Protein AF-A0A426ZHE9-F1 (afdb_monomer)

Sequence (146 aa):
AYFGHGFSRRVDVLRSSPSDVNGRGWFRCHYSETLRSSVCEGGRIRMDPTRILMSDGGEGLEAVIGRGEEEELPRYQLGAFQIDSEGGDGGGDGQKAMDEGFLEKYVPHGAVQYHTMRALMESMRVVGHEQLDCTQVRYLAFMYLF

Radius of gyration: 17.09 Å; Cα contacts (8 Å, |Δi|>4): 270; chains: 1; bounding box: 49×38×43 Å

InterPro domains:
  IPR007657 Glycosyltransferase 61 [PTHR48437] (1-136)

Secondary structure (DSSP, 8-state):
--SS-S--EEEEEEPPPTT-TT---EEEEEEETTTTEEEEEEEEEEE-GGGEE---SS--HHHHTT--HHHHS-EEPTTSEEEEE-S-TTS-TT-BSS-HHHHHHHS---SSS--HHHHHHHHEEEEEGGG--S--EEEEEEEE--

Nearest PDB structures (foldseek):
  2eae-assembly1_A  TM=3.953E-01  e=3.377E+00  Bifidobacterium bifidum
  5boi-assembly1_A  TM=3.519E-01  e=6.715E+00  Priestia megaterium QM B1551
  3zkx-assembly1_A  TM=3.295E-01  e=5.230E+00  Homo sapiens

Mean predicted aligned error: 9.21 Å

pLDDT: mean 76.97, std 14.25, range [42.22, 93.38]

Foldseek 3Di:
DPDDPQQPDKDWLADWDPPPPPTFKTKIWGAGPVQRWIKIKIFQKDADVVQKDADPPPDDPVVCPPDDPVRRAIQGAAPSMETEDPDDPPFPASHQSDDPVCCCRHVNDDPDPDDSVSSVSRSYGYHYNVVQDDPDPGMDIDTTGD

Organism: Ensete ventricosum (NCBI:txid4639)

Structure (mmCIF, N/CA/C/O backbone):
data_AF-A0A426ZHE9-F1
#
_entry.id   AF-A0A426ZHE9-F1
#
loop_
_atom_site.group_PDB
_atom_site.id
_atom_site.type_symbol
_atom_site.label_atom_id
_atom_site.label_alt_id
_atom_site.label_comp_id
_atom_site.label_asym_id
_atom_site.label_entity_id
_atom_site.label_seq_id
_atom_site.pdbx_PDB_ins_code
_atom_site.Cartn_x
_atom_site.Cartn_y
_atom_site.Cartn_z
_atom_site.occupancy
_atom_site.B_iso_or_equiv
_atom_site.auth_seq_id
_atom_site.auth_comp_id
_atom_site.auth_asym_id
_atom_site.auth_atom_id
_atom_site.pdbx_PDB_model_num
ATOM 1 N N . ALA A 1 1 ? 12.018 -18.364 23.540 1.00 42.22 1 ALA A N 1
ATOM 2 C CA . ALA A 1 1 ? 12.486 -17.182 24.293 1.00 42.22 1 ALA A CA 1
ATOM 3 C C . ALA A 1 1 ? 11.345 -16.171 24.336 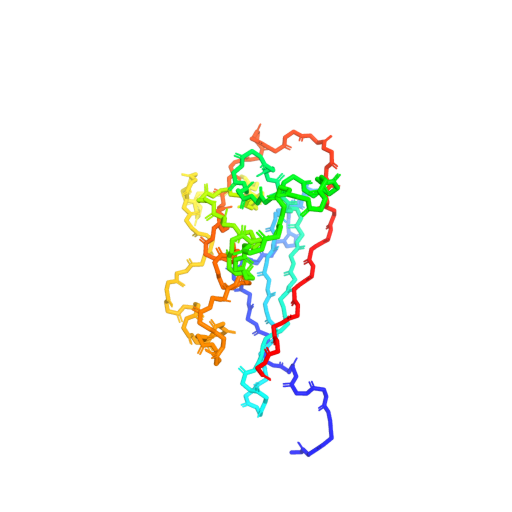1.00 42.22 1 ALA A C 1
ATOM 5 O O . ALA A 1 1 ? 10.768 -15.921 23.288 1.00 42.22 1 ALA A O 1
ATOM 6 N N . TYR A 1 2 ? 10.974 -15.678 25.522 1.00 45.44 2 TYR A N 1
ATOM 7 C CA . TYR A 1 2 ? 9.777 -14.842 25.749 1.00 45.44 2 TYR A CA 1
ATOM 8 C C . TYR A 1 2 ? 10.061 -13.327 25.791 1.00 45.44 2 TYR A C 1
ATOM 10 O O . TYR A 1 2 ? 9.141 -12.542 25.986 1.00 45.44 2 TYR A O 1
ATOM 18 N N . PHE A 1 3 ? 11.313 -12.909 25.575 1.00 45.72 3 PHE A N 1
ATOM 19 C CA . PHE A 1 3 ? 11.691 -11.502 25.441 1.00 45.72 3 PHE A CA 1
ATOM 20 C C . PHE A 1 3 ? 12.549 -11.310 24.189 1.00 45.72 3 PHE A C 1
ATOM 22 O O . PHE A 1 3 ? 13.587 -11.946 24.020 1.00 45.72 3 PHE A O 1
ATOM 29 N N . GLY A 1 4 ? 12.047 -10.462 23.297 1.00 55.84 4 GLY A N 1
ATOM 30 C CA . GLY A 1 4 ? 12.540 -10.180 21.953 1.00 55.84 4 GLY A CA 1
ATOM 31 C C . GLY A 1 4 ? 11.362 -9.656 21.131 1.00 55.84 4 GLY A C 1
ATOM 32 O O . GLY A 1 4 ? 10.235 -10.088 21.346 1.00 55.84 4 GLY A O 1
ATOM 33 N N . HIS A 1 5 ? 11.591 -8.722 20.211 1.00 61.62 5 HIS A N 1
ATOM 34 C CA . HIS A 1 5 ? 10.552 -7.985 19.468 1.00 61.62 5 HIS A CA 1
ATOM 35 C C . HIS A 1 5 ? 9.654 -8.853 18.555 1.00 61.62 5 HIS A C 1
ATOM 37 O O . HIS A 1 5 ? 8.855 -8.308 17.811 1.00 61.62 5 HIS A O 1
ATOM 43 N N . GLY A 1 6 ? 9.749 -10.189 18.590 1.00 69.25 6 GLY A N 1
ATOM 44 C CA . GLY A 1 6 ? 8.873 -11.133 17.876 1.00 69.25 6 GLY A CA 1
ATOM 45 C C . GLY A 1 6 ? 9.052 -11.174 16.352 1.00 69.25 6 GLY A C 1
ATOM 46 O O . GLY A 1 6 ? 8.884 -12.223 15.746 1.00 69.25 6 GLY A O 1
ATOM 47 N N . PHE A 1 7 ? 9.470 -10.070 15.739 1.00 78.00 7 PHE A N 1
ATOM 48 C CA . PHE A 1 7 ? 9.629 -9.866 14.298 1.00 78.00 7 PHE A CA 1
ATOM 49 C C . PHE A 1 7 ? 10.982 -10.368 13.757 1.00 78.00 7 PHE A C 1
ATOM 51 O O . PHE A 1 7 ? 11.721 -9.644 13.089 1.00 78.00 7 PHE A O 1
ATOM 58 N N . SER A 1 8 ? 11.348 -11.612 14.068 1.00 77.81 8 SER A N 1
ATOM 59 C CA . SER A 1 8 ? 12.634 -12.199 13.655 1.00 77.81 8 SER A CA 1
ATOM 60 C C . SER A 1 8 ? 12.594 -12.857 12.273 1.00 77.81 8 SER A C 1
ATOM 62 O O . SER A 1 8 ? 13.635 -12.997 11.627 1.00 77.81 8 SER A O 1
ATOM 64 N N . ARG A 1 9 ? 11.410 -13.252 11.786 1.00 86.25 9 ARG A N 1
ATOM 65 C CA . ARG A 1 9 ? 11.262 -13.931 10.495 1.00 86.25 9 ARG A CA 1
ATOM 66 C C . ARG A 1 9 ? 11.163 -12.918 9.358 1.00 86.25 9 ARG A C 1
ATOM 68 O O . ARG A 1 9 ? 10.084 -12.408 9.072 1.00 86.25 9 ARG A O 1
ATOM 75 N N . ARG A 1 10 ? 12.286 -12.666 8.684 1.00 88.81 10 ARG A N 1
ATOM 76 C CA . ARG A 1 10 ? 12.349 -11.835 7.473 1.00 88.81 10 ARG A CA 1
ATOM 77 C C . ARG A 1 10 ? 11.837 -12.592 6.244 1.00 88.81 10 ARG A C 1
ATOM 79 O O . ARG A 1 10 ? 12.229 -13.734 6.007 1.00 88.81 10 ARG A O 1
ATOM 86 N N . VAL A 1 11 ? 11.017 -11.924 5.442 1.00 87.94 11 VAL A N 1
ATOM 87 C CA . VAL A 1 11 ? 10.487 -12.403 4.163 1.00 87.94 11 VAL A CA 1
ATOM 88 C C . VAL A 1 11 ? 10.649 -11.292 3.131 1.00 87.94 11 VAL A C 1
ATOM 90 O O . VAL A 1 11 ? 10.011 -10.249 3.237 1.00 87.94 11 VAL A O 1
ATOM 93 N N . ASP A 1 12 ? 11.525 -11.492 2.148 1.00 87.38 12 ASP A N 1
ATOM 94 C CA . ASP A 1 12 ? 11.688 -10.543 1.045 1.00 87.38 12 ASP A CA 1
ATOM 95 C C . ASP A 1 12 ? 10.666 -10.860 -0.054 1.00 87.38 12 ASP A C 1
ATOM 97 O O . ASP A 1 12 ? 10.739 -11.928 -0.664 1.00 87.38 12 ASP A O 1
ATOM 101 N N . VAL A 1 13 ? 9.733 -9.936 -0.292 1.00 84.06 13 VAL A N 1
ATOM 102 C CA . VAL A 1 13 ? 8.733 -10.012 -1.373 1.00 84.06 13 VAL A CA 1
ATOM 103 C C . VAL A 1 13 ? 9.384 -9.612 -2.689 1.00 84.06 13 VAL A C 1
ATOM 105 O O . VAL A 1 13 ? 9.339 -10.340 -3.673 1.00 84.06 13 VAL A O 1
ATOM 108 N N . LEU A 1 14 ? 10.072 -8.472 -2.663 1.00 84.25 14 LEU A N 1
ATOM 109 C CA . LEU A 1 14 ? 10.914 -7.979 -3.738 1.00 84.25 14 LEU A CA 1
ATOM 110 C C . LEU A 1 14 ? 12.280 -7.702 -3.129 1.00 84.25 14 LEU A C 1
ATOM 112 O O . LEU A 1 14 ? 12.446 -6.813 -2.292 1.00 84.25 14 LEU A O 1
ATOM 116 N N . ARG A 1 15 ? 13.270 -8.511 -3.499 1.00 78.44 15 ARG A N 1
ATOM 117 C CA . ARG A 1 15 ? 14.649 -8.325 -3.027 1.00 78.44 15 ARG A CA 1
ATOM 118 C C . ARG A 1 15 ? 15.213 -7.050 -3.648 1.00 78.44 15 ARG A C 1
ATOM 120 O O . ARG A 1 15 ? 14.796 -6.702 -4.736 1.00 78.44 15 ARG A O 1
ATOM 127 N N . SER A 1 16 ? 16.222 -6.423 -3.050 1.00 70.44 16 SER A N 1
ATOM 128 C CA . SER A 1 16 ? 17.149 -5.497 -3.734 1.00 70.44 16 SER A CA 1
ATOM 129 C C . SER A 1 16 ? 18.362 -6.281 -4.263 1.00 70.44 16 SER A C 1
ATOM 131 O O . SER A 1 16 ? 18.670 -7.335 -3.698 1.00 70.44 16 SER A O 1
ATOM 133 N N . SER A 1 17 ? 18.991 -5.882 -5.378 1.00 63.47 17 SER A N 1
ATOM 134 C CA . SER A 1 17 ? 20.256 -6.491 -5.814 1.00 63.47 17 SER A CA 1
ATOM 135 C C . SER A 1 17 ? 21.403 -5.581 -5.387 1.00 63.47 17 SER A C 1
ATOM 137 O O . SER A 1 17 ? 21.336 -4.377 -5.631 1.00 63.47 17 SER A O 1
ATOM 139 N N . PRO A 1 18 ? 22.479 -6.115 -4.785 1.00 57.44 18 PRO A N 1
ATOM 140 C CA . PRO A 1 18 ? 23.669 -5.325 -4.463 1.00 57.44 18 PRO A CA 1
ATOM 141 C C . PRO A 1 18 ? 24.380 -4.753 -5.700 1.00 57.44 18 PRO A C 1
ATOM 143 O O . PRO A 1 18 ? 25.197 -3.850 -5.568 1.00 57.44 18 PRO A O 1
ATOM 146 N N . SER A 1 19 ? 24.105 -5.310 -6.884 1.00 56.94 19 SER A N 1
ATOM 147 C CA . SER A 1 19 ? 24.706 -4.933 -8.166 1.00 56.94 19 SER A CA 1
ATOM 148 C C . SER A 1 19 ? 23.983 -3.795 -8.895 1.00 56.94 19 SER A C 1
ATOM 150 O O . SER A 1 19 ? 24.468 -3.357 -9.935 1.00 56.94 19 SER A O 1
ATOM 152 N N . ASP A 1 20 ? 22.835 -3.331 -8.393 1.00 57.97 20 ASP A N 1
ATOM 153 C CA . ASP A 1 20 ? 22.028 -2.320 -9.079 1.00 57.97 20 ASP A CA 1
ATOM 154 C C . ASP A 1 20 ? 22.591 -0.929 -8.776 1.00 57.97 20 ASP A C 1
ATOM 156 O O . ASP A 1 20 ? 22.310 -0.330 -7.737 1.00 57.97 20 ASP A O 1
ATOM 160 N N . VAL A 1 21 ? 23.416 -0.425 -9.695 1.00 53.78 21 VAL A N 1
ATOM 161 C CA . VAL A 1 21 ? 24.125 0.867 -9.607 1.00 53.78 21 VAL A CA 1
ATOM 162 C C . VAL A 1 21 ? 23.161 2.049 -9.414 1.00 53.78 21 VAL A C 1
ATOM 164 O O . VAL A 1 21 ? 23.519 3.050 -8.796 1.00 53.78 21 VAL A O 1
ATOM 167 N N . ASN A 1 22 ? 21.918 1.898 -9.868 1.00 59.00 22 ASN A N 1
ATOM 168 C CA . ASN A 1 22 ? 20.844 2.880 -9.761 1.00 59.00 22 ASN A CA 1
ATOM 169 C C . ASN A 1 22 ? 19.747 2.470 -8.768 1.00 59.00 22 ASN A C 1
ATOM 171 O O . ASN A 1 22 ? 18.821 3.253 -8.582 1.00 59.00 22 ASN A O 1
ATOM 175 N N . GLY A 1 23 ? 19.886 1.323 -8.088 1.00 67.38 23 GLY A N 1
ATOM 176 C CA . GLY A 1 23 ? 19.013 0.783 -7.042 1.00 67.38 23 GLY A CA 1
ATOM 177 C C . GLY A 1 23 ? 17.602 0.392 -7.499 1.00 67.38 23 GLY A C 1
ATOM 178 O O . GLY A 1 23 ? 16.767 1.259 -7.714 1.00 67.38 23 GLY A O 1
ATOM 179 N N . ARG A 1 24 ? 17.265 -0.903 -7.507 1.00 77.62 24 ARG A N 1
ATOM 180 C CA . ARG A 1 24 ? 15.877 -1.354 -7.721 1.00 77.62 24 ARG A CA 1
ATOM 181 C C . ARG A 1 24 ? 14.972 -1.127 -6.507 1.00 77.62 24 ARG A C 1
ATOM 183 O O . ARG A 1 24 ? 15.439 -1.089 -5.360 1.00 77.62 24 ARG A O 1
ATOM 190 N N . GLY A 1 25 ? 13.667 -1.023 -6.749 1.00 82.69 25 GLY A N 1
ATOM 191 C CA . GLY A 1 25 ? 12.661 -1.063 -5.697 1.00 82.69 25 GLY A CA 1
ATOM 192 C C . GLY A 1 25 ? 12.686 -2.390 -4.947 1.00 82.69 25 GLY A C 1
ATOM 193 O O . GLY A 1 25 ? 13.033 -3.443 -5.484 1.00 82.69 25 GLY A O 1
ATOM 194 N N . TRP A 1 26 ? 12.373 -2.329 -3.660 1.00 85.94 26 TRP A N 1
ATOM 195 C CA . TRP A 1 26 ? 12.405 -3.493 -2.783 1.00 85.94 26 TRP A CA 1
ATOM 196 C C . TRP A 1 26 ? 11.265 -3.429 -1.783 1.00 85.94 26 TRP A C 1
ATOM 198 O O . TRP A 1 26 ? 10.799 -2.351 -1.414 1.00 85.94 26 TRP A O 1
ATOM 208 N N . PHE A 1 27 ? 10.838 -4.600 -1.328 1.00 87.88 27 PHE A N 1
ATOM 209 C CA . PHE A 1 27 ? 9.789 -4.746 -0.334 1.00 87.88 27 PHE A CA 1
ATOM 210 C C . PHE A 1 27 ? 10.034 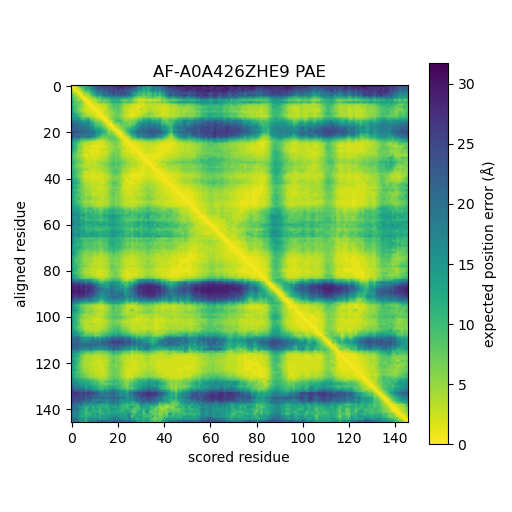-6.003 0.494 1.00 87.88 27 PHE A C 1
ATOM 212 O O . PHE A 1 27 ? 10.255 -7.089 -0.052 1.00 87.88 27 PHE A O 1
ATOM 219 N N . ARG A 1 28 ? 9.983 -5.878 1.818 1.00 89.31 28 ARG A N 1
ATOM 220 C CA . ARG A 1 28 ? 10.126 -7.005 2.744 1.00 89.31 28 ARG A CA 1
ATOM 221 C C . ARG A 1 28 ? 9.220 -6.849 3.948 1.00 89.31 28 ARG A C 1
ATOM 223 O O . ARG A 1 28 ? 8.870 -5.743 4.340 1.00 89.31 28 ARG A O 1
ATOM 230 N N . CYS A 1 29 ? 8.909 -7.975 4.566 1.00 88.81 29 CYS A N 1
ATOM 231 C CA . CYS A 1 29 ? 8.167 -8.043 5.810 1.00 88.81 29 CYS A CA 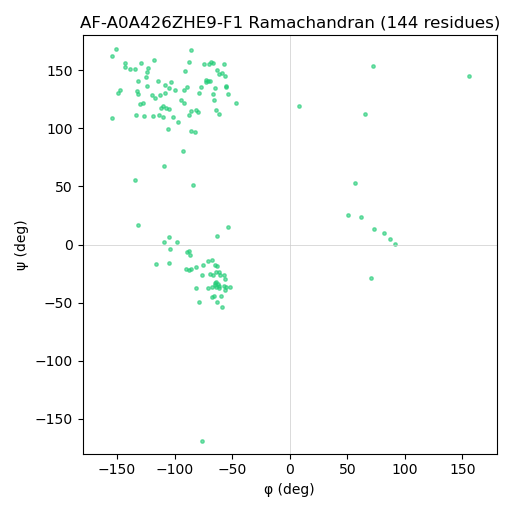1
ATOM 232 C C . CYS A 1 29 ? 8.957 -8.807 6.866 1.00 88.81 29 CYS A C 1
ATOM 234 O O . CYS A 1 29 ? 9.693 -9.750 6.569 1.00 88.81 29 CYS A O 1
ATOM 236 N N . HIS A 1 30 ? 8.761 -8.419 8.114 1.00 88.31 30 HIS A N 1
ATOM 237 C CA . HIS A 1 30 ? 9.165 -9.160 9.288 1.00 88.31 30 HIS A CA 1
ATOM 238 C C . HIS A 1 30 ? 7.902 -9.683 9.958 1.00 88.31 30 HIS A C 1
ATOM 24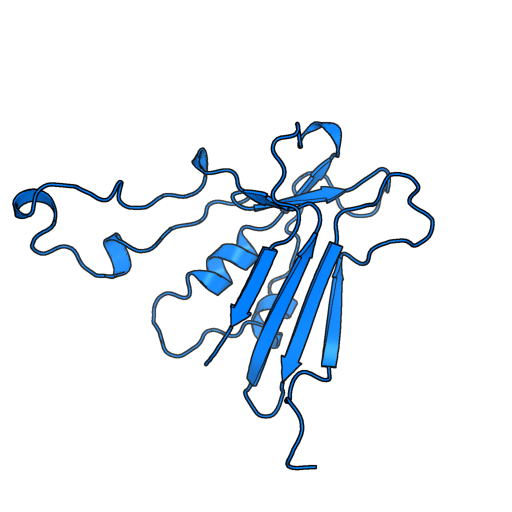0 O O . HIS A 1 30 ? 7.055 -8.890 10.356 1.00 88.31 30 HIS A O 1
ATOM 246 N N . TYR A 1 31 ? 7.772 -11.002 10.070 1.00 85.50 31 TYR A N 1
ATOM 247 C CA . TYR A 1 31 ? 6.607 -11.653 10.662 1.00 85.50 31 TYR A CA 1
ATOM 248 C C . TYR A 1 31 ? 6.911 -12.144 12.076 1.00 85.50 31 TYR A C 1
ATOM 250 O O . TYR A 1 31 ? 7.987 -12.690 12.340 1.00 85.50 31 TYR A O 1
ATOM 258 N N . SER A 1 32 ? 5.944 -11.970 12.971 1.00 84.00 32 SER A N 1
ATOM 259 C CA . SER A 1 32 ? 5.945 -12.504 14.327 1.00 84.00 32 SER A CA 1
ATOM 260 C C . SER A 1 32 ? 4.891 -13.594 14.436 1.00 84.00 32 SER A C 1
ATOM 262 O O . SER A 1 32 ? 3.699 -13.304 14.448 1.00 84.00 32 SER A O 1
ATOM 264 N N . GLU A 1 33 ? 5.320 -14.852 14.561 1.00 82.06 33 GLU A N 1
ATOM 265 C CA . GLU A 1 33 ? 4.404 -15.985 14.763 1.00 82.06 33 GLU A CA 1
ATOM 266 C C . GLU A 1 33 ? 3.612 -15.848 16.070 1.00 82.06 33 GLU A C 1
ATOM 268 O O . GLU A 1 33 ? 2.427 -16.166 16.109 1.00 82.06 33 GLU A O 1
ATOM 273 N N . THR A 1 34 ? 4.237 -15.300 17.117 1.00 81.00 34 THR A N 1
ATOM 274 C CA . THR A 1 34 ? 3.605 -15.088 18.426 1.00 81.00 34 THR A CA 1
ATOM 275 C C . THR A 1 34 ? 2.475 -14.063 18.364 1.00 81.00 34 THR A C 1
ATOM 277 O O . THR A 1 34 ? 1.417 -14.283 18.944 1.00 81.00 34 THR A O 1
ATOM 280 N N . LEU A 1 35 ? 2.694 -12.941 17.670 1.00 78.25 35 LEU A N 1
ATOM 281 C CA . LEU A 1 35 ? 1.694 -11.872 17.530 1.00 78.25 35 LEU A CA 1
ATOM 282 C C . LEU A 1 35 ? 0.782 -12.083 16.316 1.00 78.25 35 LEU A C 1
ATOM 284 O O . LEU A 1 35 ? -0.158 -11.321 16.114 1.00 78.25 35 LEU A O 1
ATOM 288 N N . ARG A 1 36 ? 1.089 -13.091 15.490 1.00 79.81 36 ARG A N 1
ATOM 289 C CA . ARG A 1 36 ? 0.515 -13.324 14.161 1.00 79.81 36 ARG A CA 1
ATOM 290 C C . ARG A 1 36 ? 0.547 -12.092 13.258 1.00 79.81 36 ARG A C 1
ATOM 292 O O . ARG A 1 36 ? -0.244 -12.003 12.342 1.00 79.81 36 ARG A O 1
ATOM 299 N N . SER A 1 37 ? 1.468 -11.164 13.486 1.00 78.62 37 SER A N 1
ATOM 300 C CA . SER A 1 37 ? 1.488 -9.823 12.892 1.00 78.62 37 SER A CA 1
ATOM 301 C C . SER A 1 37 ? 2.746 -9.617 12.042 1.00 78.62 37 SER A C 1
ATOM 303 O O . SER A 1 37 ? 3.751 -10.311 12.236 1.00 78.62 37 SER A O 1
ATOM 305 N N . SER A 1 38 ? 2.699 -8.655 11.114 1.00 83.50 38 SER A N 1
ATOM 306 C CA . SER A 1 38 ? 3.825 -8.290 10.247 1.00 83.50 38 SER A CA 1
ATOM 307 C C . SER A 1 38 ? 4.173 -6.806 10.324 1.00 83.50 38 SER A C 1
ATOM 309 O O . SER A 1 38 ? 3.299 -5.945 10.374 1.00 83.50 38 SER A O 1
ATOM 311 N N . VAL A 1 39 ? 5.464 -6.501 10.237 1.00 85.31 39 VAL A N 1
ATOM 312 C CA . VAL A 1 39 ? 5.974 -5.157 9.936 1.00 85.31 39 VAL A CA 1
ATOM 313 C C . VAL A 1 39 ? 6.608 -5.205 8.558 1.00 85.31 39 VAL A C 1
ATOM 315 O O . VAL A 1 39 ? 7.564 -5.949 8.351 1.00 85.31 39 VAL A O 1
ATOM 318 N N . CYS A 1 40 ? 6.073 -4.440 7.616 1.00 86.81 40 CYS A N 1
ATOM 319 C CA . CYS A 1 40 ? 6.539 -4.422 6.239 1.00 86.81 40 CYS A CA 1
ATOM 320 C C . CYS A 1 40 ? 7.141 -3.069 5.888 1.00 86.81 40 CYS A C 1
ATOM 322 O O . CYS A 1 40 ? 6.635 -2.023 6.281 1.00 86.81 40 CYS A O 1
ATOM 324 N N . GLU A 1 41 ? 8.219 -3.089 5.124 1.00 87.56 41 GLU A N 1
ATOM 325 C CA . GLU A 1 41 ? 8.886 -1.894 4.638 1.00 87.56 41 GLU A CA 1
ATOM 326 C C . GLU A 1 41 ? 9.318 -2.080 3.192 1.00 87.56 41 GLU A C 1
ATOM 328 O O . GLU A 1 41 ? 9.620 -3.189 2.737 1.00 87.56 41 GLU A O 1
ATOM 333 N N . GLY A 1 42 ? 9.374 -0.971 2.472 1.00 86.69 42 GLY A N 1
ATOM 334 C CA . GLY A 1 42 ? 9.918 -0.964 1.132 1.00 86.69 42 GLY A CA 1
ATOM 335 C C . GLY A 1 42 ? 10.456 0.391 0.716 1.00 86.69 42 GLY A C 1
ATOM 336 O O . GLY A 1 42 ? 10.166 1.430 1.318 1.00 86.69 42 GLY A O 1
ATOM 337 N N . GLY A 1 43 ? 11.282 0.348 -0.321 1.00 85.00 43 GLY A N 1
ATOM 338 C CA . GLY A 1 43 ? 11.943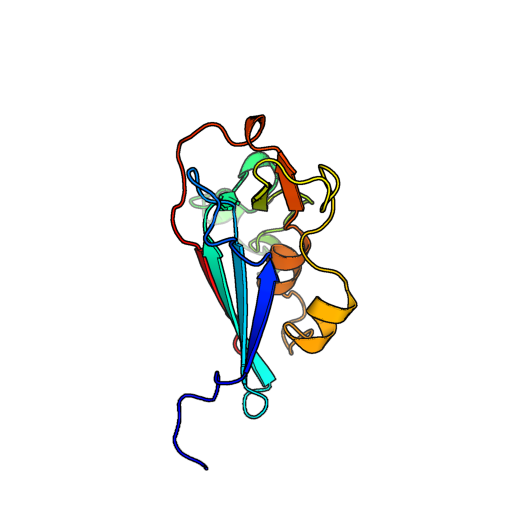 1.504 -0.907 1.00 85.00 43 GLY A CA 1
ATOM 339 C C . GLY A 1 43 ? 11.622 1.624 -2.389 1.00 85.00 43 GLY A C 1
ATOM 340 O O . GLY A 1 43 ? 11.380 0.621 -3.061 1.00 85.00 43 GLY A O 1
ATOM 341 N N . ARG A 1 44 ? 11.649 2.869 -2.884 1.00 83.25 44 ARG A N 1
ATOM 342 C CA . ARG A 1 44 ? 11.247 3.244 -4.256 1.00 83.25 44 ARG A CA 1
ATOM 343 C C . ARG A 1 44 ? 9.820 2.823 -4.573 1.00 83.25 44 ARG A C 1
ATOM 345 O O . ARG A 1 44 ? 9.541 2.140 -5.556 1.00 83.25 44 ARG A O 1
ATOM 352 N N . ILE A 1 45 ? 8.933 3.247 -3.681 1.00 85.06 45 ILE A N 1
ATOM 353 C CA . ILE A 1 45 ? 7.499 3.060 -3.816 1.00 85.06 45 ILE A CA 1
ATOM 354 C C . ILE A 1 45 ? 6.876 4.414 -4.119 1.00 85.06 45 ILE A C 1
ATOM 356 O O . ILE A 1 45 ? 7.129 5.397 -3.422 1.00 85.06 45 ILE A O 1
ATOM 360 N N . ARG A 1 46 ? 6.041 4.460 -5.150 1.00 86.88 46 ARG A N 1
ATOM 361 C CA . ARG A 1 46 ? 5.210 5.611 -5.484 1.00 86.88 46 ARG A CA 1
ATOM 362 C C . ARG A 1 46 ? 3.773 5.328 -5.086 1.00 86.88 46 ARG A C 1
ATOM 364 O O . ARG A 1 46 ? 3.242 4.265 -5.391 1.00 86.88 46 ARG A O 1
ATOM 371 N N . MET A 1 47 ? 3.149 6.314 -4.456 1.00 88.44 47 MET A N 1
ATOM 372 C CA . MET A 1 47 ? 1.703 6.371 -4.284 1.00 88.44 47 MET A CA 1
ATOM 373 C C . MET A 1 47 ? 1.094 7.154 -5.456 1.00 88.44 47 MET A C 1
ATOM 375 O O . MET A 1 47 ? 1.590 8.228 -5.802 1.00 88.44 47 MET A O 1
ATOM 379 N N . ASP A 1 48 ? 0.033 6.628 -6.060 1.00 88.75 48 ASP A N 1
ATOM 380 C CA . ASP A 1 48 ? -0.796 7.331 -7.039 1.00 88.75 48 ASP A CA 1
ATOM 381 C C . ASP A 1 48 ? -2.127 7.725 -6.373 1.00 88.75 48 ASP A C 1
ATOM 383 O O . ASP A 1 48 ? -3.017 6.878 -6.245 1.00 88.75 48 ASP A O 1
ATOM 387 N N . PRO A 1 49 ? -2.285 8.985 -5.924 1.00 87.62 49 PRO A N 1
ATOM 388 C CA . PRO A 1 49 ? -3.483 9.415 -5.205 1.00 87.62 49 PRO A CA 1
ATOM 389 C C . PRO A 1 49 ? -4.742 9.344 -6.074 1.00 87.62 49 PRO A C 1
ATOM 391 O O . PRO A 1 49 ? -5.829 9.159 -5.543 1.00 87.62 49 PRO A O 1
ATOM 394 N N . THR A 1 50 ? -4.618 9.398 -7.406 1.00 91.19 50 THR A N 1
ATOM 395 C CA . THR A 1 50 ? -5.775 9.300 -8.317 1.00 91.19 50 THR A CA 1
ATOM 396 C C . THR A 1 50 ? -6.426 7.913 -8.306 1.00 91.19 50 THR A C 1
ATOM 398 O O . THR A 1 50 ? -7.543 7.736 -8.789 1.00 91.19 50 THR A O 1
ATOM 401 N N . ARG A 1 51 ? -5.736 6.921 -7.730 1.00 92.62 51 ARG A N 1
ATOM 402 C CA . ARG A 1 51 ? -6.179 5.529 -7.577 1.00 92.62 51 ARG A CA 1
ATOM 403 C C . ARG A 1 51 ? -6.597 5.190 -6.148 1.00 92.62 51 ARG A C 1
ATOM 405 O O . ARG A 1 51 ? -6.854 4.022 -5.851 1.00 92.62 51 ARG A O 1
ATOM 412 N N . ILE A 1 52 ? -6.646 6.185 -5.266 1.00 91.31 52 ILE A N 1
ATOM 413 C CA . ILE A 1 52 ? -7.081 6.037 -3.881 1.00 91.31 52 ILE A CA 1
ATOM 414 C C . ILE A 1 52 ? -8.373 6.829 -3.731 1.00 91.31 52 ILE A C 1
ATOM 416 O O . ILE A 1 52 ? -8.373 8.052 -3.808 1.00 91.31 52 ILE A O 1
ATOM 420 N N . LEU A 1 53 ? -9.479 6.119 -3.537 1.00 90.69 53 LEU A N 1
ATOM 421 C CA . LEU A 1 53 ? -10.777 6.737 -3.296 1.00 90.69 53 LEU A CA 1
ATOM 422 C C . LEU A 1 53 ? -10.968 6.874 -1.789 1.00 90.69 53 LEU A C 1
ATOM 424 O O . LEU A 1 53 ? -10.914 5.877 -1.075 1.00 90.69 53 LEU A O 1
ATOM 428 N N . MET A 1 54 ? -11.177 8.091 -1.313 1.00 86.62 54 MET A N 1
ATOM 429 C CA . MET A 1 54 ? -11.473 8.411 0.083 1.00 86.62 54 MET A CA 1
ATOM 430 C C . MET A 1 54 ? -12.316 9.684 0.121 1.00 86.62 54 MET A C 1
ATOM 432 O O . MET A 1 54 ? -12.446 10.367 -0.895 1.00 86.62 54 MET A O 1
ATOM 436 N N . SER A 1 55 ? -12.873 9.996 1.285 1.00 85.31 55 SER A N 1
ATOM 437 C CA . SER A 1 55 ? -13.443 11.312 1.565 1.00 85.31 55 SER A CA 1
ATOM 438 C C . SER A 1 55 ? -12.415 12.420 1.339 1.00 85.31 55 SER A C 1
ATOM 440 O O . SER A 1 55 ? -11.247 12.241 1.695 1.00 85.31 55 SER A O 1
ATOM 442 N N . ASP A 1 56 ? -12.847 13.585 0.860 1.00 84.69 56 ASP A N 1
ATOM 443 C CA . ASP A 1 56 ? -11.954 14.741 0.714 1.00 84.69 56 ASP A CA 1
ATOM 444 C C . ASP A 1 56 ? -11.439 15.236 2.078 1.00 84.69 56 ASP A C 1
ATOM 446 O O . ASP A 1 56 ? -10.298 15.690 2.200 1.00 84.69 56 ASP A O 1
ATOM 450 N N . GLY A 1 57 ? -12.261 15.093 3.125 1.00 85.06 57 GLY A N 1
ATOM 451 C CA . GLY A 1 57 ? -11.960 15.595 4.460 1.00 85.06 57 GLY A CA 1
ATOM 452 C C . GLY A 1 57 ? -12.060 17.123 4.546 1.00 85.06 57 GLY A C 1
ATOM 453 O O . GLY A 1 57 ? -11.925 17.853 3.567 1.00 85.06 57 GLY A O 1
ATOM 454 N N . GLY A 1 58 ? -12.339 17.640 5.745 1.00 87.06 58 GLY A N 1
ATOM 455 C CA . GLY A 1 58 ? -12.583 19.080 5.935 1.00 87.06 58 GLY A CA 1
ATOM 456 C C . GLY A 1 58 ? -13.935 19.567 5.396 1.00 87.06 58 GLY A C 1
ATOM 457 O O . GLY A 1 58 ? -14.161 20.771 5.286 1.00 87.06 58 GLY A O 1
ATOM 458 N N . GLU A 1 59 ?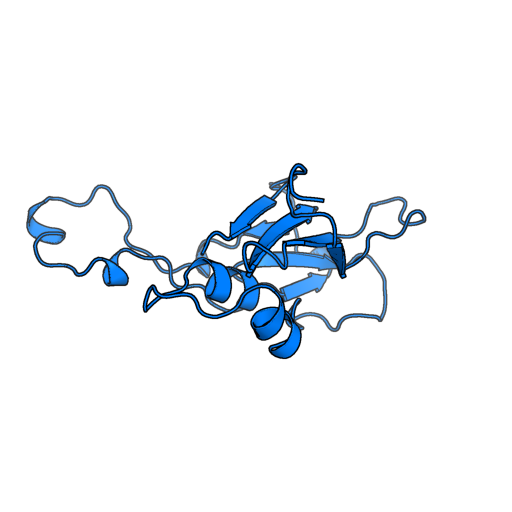 -14.830 18.636 5.076 1.00 90.81 59 GLU A N 1
ATOM 459 C CA . GLU A 1 59 ? -16.216 18.890 4.695 1.00 90.81 59 GLU A CA 1
ATOM 460 C C . GLU A 1 59 ? -17.023 19.463 5.881 1.00 90.81 59 GLU A C 1
ATOM 462 O O . GLU A 1 59 ? -16.682 19.267 7.051 1.00 90.81 59 GLU A O 1
ATOM 467 N N . GLY A 1 60 ? -18.108 20.188 5.586 1.00 91.44 60 GLY A N 1
ATOM 468 C CA . GLY A 1 60 ? -19.017 20.707 6.614 1.00 91.44 60 GLY A CA 1
ATOM 469 C C . GLY A 1 60 ? -19.708 19.584 7.392 1.00 91.44 60 GLY A C 1
ATOM 470 O O . GLY A 1 60 ? -19.971 18.513 6.843 1.00 91.44 60 GLY A O 1
ATOM 471 N N . LEU A 1 61 ? -20.038 19.832 8.665 1.00 86.69 61 LEU A N 1
ATOM 472 C CA . LEU A 1 61 ? -20.602 18.814 9.561 1.00 86.69 61 LEU A CA 1
ATOM 473 C C . LEU A 1 61 ? -21.893 18.195 8.998 1.00 86.69 61 LEU A C 1
ATOM 475 O O . LEU A 1 61 ? -22.126 16.999 9.136 1.00 86.69 61 LEU A O 1
ATOM 479 N N . GLU A 1 62 ? -22.711 19.000 8.324 1.00 90.81 62 GLU A N 1
ATOM 480 C CA . GLU A 1 62 ? -23.977 18.592 7.716 1.00 90.81 62 GLU A CA 1
ATOM 481 C C . GLU A 1 62 ? -23.793 17.607 6.553 1.00 90.81 62 GLU A C 1
ATOM 483 O O . GLU A 1 62 ? -24.701 16.829 6.274 1.00 90.81 62 GLU A O 1
ATOM 488 N N . ALA A 1 63 ? -22.636 17.632 5.884 1.00 86.00 63 ALA A N 1
ATOM 489 C CA . ALA A 1 63 ? -22.311 16.739 4.772 1.00 86.00 63 ALA A CA 1
ATOM 490 C C . ALA A 1 63 ? -21.724 15.396 5.238 1.00 86.00 63 ALA A C 1
ATOM 492 O O . ALA A 1 63 ? -21.777 14.416 4.497 1.00 86.00 63 ALA A O 1
ATOM 493 N N . VAL A 1 64 ? -21.182 15.340 6.460 1.00 88.44 64 VAL A N 1
ATOM 494 C CA . VAL A 1 64 ? -20.524 14.137 7.002 1.00 88.44 64 VAL A CA 1
ATOM 495 C C . VAL A 1 64 ? -21.364 13.395 8.040 1.00 88.44 64 VAL A C 1
ATOM 497 O O . VAL A 1 64 ? -21.087 12.241 8.362 1.00 88.44 64 VAL A O 1
ATOM 500 N N . ILE A 1 65 ? -22.404 14.033 8.583 1.00 87.75 65 ILE A N 1
ATOM 501 C CA . ILE A 1 65 ? -23.235 13.426 9.621 1.00 87.75 65 ILE A CA 1
ATOM 502 C C . ILE A 1 65 ? -23.998 12.208 9.078 1.00 87.75 65 ILE A C 1
ATOM 504 O O . ILE A 1 65 ? -24.745 12.293 8.107 1.00 87.75 65 ILE A O 1
ATOM 508 N N . GLY A 1 66 ? -23.824 11.059 9.735 1.00 88.31 66 GLY A N 1
ATOM 509 C CA . GLY A 1 66 ? -24.508 9.812 9.382 1.00 88.31 66 GLY A CA 1
ATOM 510 C C . GLY A 1 66 ? -23.768 8.905 8.394 1.00 88.31 66 GLY A C 1
ATOM 511 O O . GLY A 1 66 ? -24.297 7.839 8.092 1.00 88.31 66 GLY A O 1
ATOM 512 N N . ARG A 1 67 ? -22.568 9.282 7.936 1.00 86.81 67 ARG A N 1
ATOM 513 C CA . ARG A 1 67 ? -21.682 8.391 7.170 1.00 86.81 67 ARG A CA 1
ATOM 514 C C . ARG A 1 67 ? -21.093 7.309 8.075 1.00 86.81 67 ARG A C 1
ATOM 516 O O . ARG A 1 67 ? -20.755 7.576 9.233 1.00 86.81 67 ARG A O 1
ATOM 523 N N . GLY A 1 68 ? -20.996 6.088 7.557 1.00 86.25 68 GLY A N 1
ATOM 524 C CA . GLY A 1 68 ? -20.297 4.993 8.226 1.00 86.25 68 GLY A CA 1
ATOM 525 C C . GLY A 1 68 ? -18.781 5.207 8.238 1.00 86.25 68 GLY A C 1
ATOM 526 O O . GLY A 1 68 ? -18.232 5.875 7.363 1.00 86.25 68 GLY A O 1
ATOM 527 N N . GLU A 1 69 ? -18.082 4.606 9.204 1.00 81.31 69 GLU A N 1
ATOM 528 C CA . GLU A 1 69 ? -16.610 4.634 9.254 1.00 81.31 69 GLU A CA 1
ATOM 529 C C . GLU A 1 69 ? -16.012 4.079 7.951 1.00 81.31 69 GLU A C 1
ATOM 531 O O . GLU A 1 69 ? -15.070 4.637 7.397 1.00 81.31 69 GLU A O 1
ATOM 536 N N . GLU A 1 70 ? -16.615 3.025 7.402 1.00 79.50 70 GLU A N 1
ATOM 537 C CA . GLU A 1 70 ? -16.230 2.387 6.146 1.00 79.50 70 GLU A CA 1
ATOM 538 C C . GLU A 1 70 ? -16.310 3.302 4.916 1.00 79.50 70 GLU A C 1
ATOM 540 O O . GLU A 1 70 ? -15.614 3.051 3.931 1.00 79.50 70 GLU A O 1
ATOM 545 N N . GLU A 1 71 ? -17.133 4.352 4.965 1.00 82.62 71 GLU A N 1
ATOM 546 C CA . GLU A 1 71 ? -17.270 5.342 3.891 1.00 82.62 71 GLU A CA 1
ATOM 547 C C . GLU A 1 71 ? -16.164 6.404 3.936 1.00 82.62 71 GLU A C 1
ATOM 549 O O . GLU A 1 71 ? -15.918 7.082 2.938 1.00 82.62 71 GLU A O 1
ATOM 554 N N . GLU A 1 72 ? -15.495 6.552 5.079 1.00 84.12 72 GLU A N 1
ATOM 555 C CA . GLU A 1 72 ? -14.342 7.440 5.263 1.00 84.12 72 GLU A CA 1
ATOM 556 C C . GLU A 1 72 ? -13.018 6.720 4.962 1.00 84.12 72 GLU A C 1
ATOM 558 O O . GLU A 1 72 ? -11.991 7.346 4.685 1.00 84.12 72 GLU A O 1
ATOM 563 N N . LEU A 1 73 ? -13.017 5.384 5.013 1.00 85.88 73 LEU A N 1
ATOM 564 C CA . LEU A 1 73 ? -11.813 4.589 4.814 1.00 85.88 73 LEU A CA 1
ATOM 565 C C . LEU A 1 73 ? -11.364 4.565 3.341 1.00 85.88 73 LEU A C 1
ATOM 567 O O . LEU A 1 73 ? -12.178 4.429 2.423 1.00 85.88 73 LEU A O 1
ATOM 571 N N . PRO A 1 74 ? -10.044 4.607 3.085 1.00 88.25 74 PRO A N 1
ATOM 572 C CA . PRO A 1 74 ? -9.515 4.554 1.732 1.00 88.25 74 PRO A CA 1
ATOM 573 C C . PRO A 1 74 ? -9.803 3.224 1.035 1.00 88.25 74 PRO A C 1
ATOM 575 O O . PRO A 1 74 ? -9.543 2.140 1.566 1.00 88.25 74 PRO A O 1
ATOM 578 N N . ARG A 1 75 ? -10.238 3.319 -0.221 1.00 90.38 75 ARG A N 1
ATOM 579 C CA . ARG A 1 75 ? -10.381 2.206 -1.160 1.00 90.38 75 ARG A CA 1
ATOM 580 C C . ARG A 1 75 ? -9.288 2.299 -2.216 1.00 90.38 75 ARG A C 1
ATOM 582 O O . ARG A 1 75 ? -9.225 3.252 -2.992 1.00 90.38 75 ARG A O 1
ATOM 589 N N . TYR A 1 76 ? -8.432 1.286 -2.249 1.00 90.94 76 TYR A N 1
ATOM 590 C CA . TYR A 1 76 ? -7.266 1.241 -3.124 1.00 90.94 76 TYR A CA 1
ATOM 591 C C . TYR A 1 76 ? -7.584 0.494 -4.417 1.00 90.94 76 TYR A C 1
ATOM 593 O O . TYR A 1 76 ? -8.007 -0.661 -4.389 1.00 90.94 76 TYR A O 1
ATOM 601 N N . GLN A 1 77 ? -7.358 1.136 -5.559 1.00 93.38 77 GLN A N 1
ATOM 602 C CA . GLN A 1 77 ? -7.384 0.466 -6.858 1.00 93.38 77 GLN A CA 1
ATOM 603 C C . GLN A 1 77 ? -6.007 -0.121 -7.181 1.00 93.38 77 GLN A C 1
ATOM 605 O O . GLN A 1 77 ? -4.989 0.368 -6.693 1.00 93.38 77 GLN A O 1
ATOM 610 N N . LEU A 1 78 ? -5.948 -1.136 -8.048 1.00 91.56 78 LEU A N 1
ATOM 611 C CA . LEU A 1 78 ? -4.673 -1.709 -8.486 1.00 91.56 78 LEU A CA 1
ATOM 612 C C . LEU A 1 78 ? -3.736 -0.617 -9.039 1.00 91.56 78 LEU A C 1
ATOM 614 O O . LEU A 1 78 ? -4.112 0.189 -9.898 1.00 91.56 78 LEU A O 1
ATOM 618 N N . GLY A 1 79 ? -2.500 -0.611 -8.545 1.00 90.38 79 GLY A N 1
ATOM 619 C CA . GLY A 1 79 ? -1.494 0.392 -8.866 1.00 90.38 79 GLY A CA 1
ATOM 620 C C . GLY A 1 79 ? -1.608 1.693 -8.078 1.00 90.38 79 GLY A C 1
ATOM 621 O O . GLY A 1 79 ? -0.888 2.630 -8.416 1.00 90.38 79 GLY A O 1
ATOM 622 N N . ALA A 1 80 ? -2.455 1.767 -7.043 1.00 91.94 80 ALA A N 1
ATOM 623 C CA . ALA A 1 80 ? -2.414 2.849 -6.055 1.00 91.94 80 ALA A CA 1
ATOM 624 C C . ALA A 1 80 ? -1.038 2.959 -5.387 1.00 91.94 80 ALA A C 1
ATOM 626 O O . ALA A 1 80 ? -0.605 4.055 -5.038 1.00 91.94 80 ALA A O 1
ATOM 627 N N . PHE A 1 81 ? -0.328 1.835 -5.279 1.00 90.38 81 PHE A N 1
ATOM 628 C CA . PHE A 1 81 ? 1.074 1.780 -4.898 1.00 90.38 81 PHE A CA 1
ATOM 629 C C . PHE A 1 81 ? 1.876 1.040 -5.968 1.00 90.38 81 PHE A C 1
ATOM 631 O O . PHE A 1 81 ? 1.449 0.010 -6.493 1.00 90.38 81 PHE A O 1
ATOM 638 N N . GLN A 1 82 ? 3.035 1.583 -6.318 1.00 89.31 82 GLN A N 1
ATOM 639 C CA . GLN A 1 82 ? 3.859 1.115 -7.430 1.00 89.31 82 GLN A CA 1
ATOM 640 C C . GLN A 1 82 ? 5.307 0.992 -6.977 1.00 89.31 82 GLN A C 1
ATOM 642 O O . GLN A 1 82 ? 5.819 1.913 -6.346 1.00 89.31 82 GLN A O 1
ATOM 647 N N . ILE A 1 83 ? 5.952 -0.131 -7.279 1.00 87.25 83 ILE A N 1
ATOM 648 C CA . ILE A 1 83 ? 7.333 -0.425 -6.883 1.00 87.25 83 ILE A CA 1
ATOM 649 C C . ILE A 1 83 ? 8.204 -0.452 -8.137 1.00 87.25 83 ILE A C 1
ATOM 651 O O . ILE A 1 83 ? 7.873 -1.140 -9.100 1.00 87.25 83 ILE A O 1
ATOM 655 N N . ASP A 1 84 ? 9.304 0.296 -8.101 1.00 85.25 84 ASP A N 1
ATOM 656 C CA . ASP A 1 84 ? 10.253 0.434 -9.210 1.00 85.25 84 ASP A CA 1
ATOM 657 C C . ASP A 1 84 ? 10.940 -0.898 -9.554 1.00 85.25 84 ASP A C 1
ATOM 659 O O . ASP A 1 84 ? 11.697 -1.433 -8.736 1.00 85.25 84 ASP A O 1
ATOM 663 N N . SER A 1 85 ? 10.716 -1.431 -10.758 1.00 77.00 85 SER A N 1
ATOM 664 C CA . SER A 1 85 ? 11.570 -2.470 -11.338 1.00 77.00 85 SER A CA 1
ATOM 665 C C . SER A 1 85 ? 12.580 -1.845 -12.286 1.00 77.00 85 SER A C 1
ATOM 667 O O . SER A 1 85 ? 12.259 -1.508 -13.427 1.00 77.00 85 SER A O 1
ATOM 669 N N . GLU A 1 86 ? 13.831 -1.762 -11.849 1.00 67.81 86 GLU A N 1
ATOM 670 C CA . GLU A 1 86 ? 14.919 -1.437 -12.758 1.00 67.81 86 GLU A CA 1
ATOM 671 C C . GLU A 1 86 ? 15.361 -2.706 -13.514 1.00 67.81 86 GLU A C 1
ATOM 673 O O . GLU A 1 86 ? 15.843 -3.665 -12.911 1.00 67.81 86 GLU A O 1
ATOM 678 N N . GLY A 1 87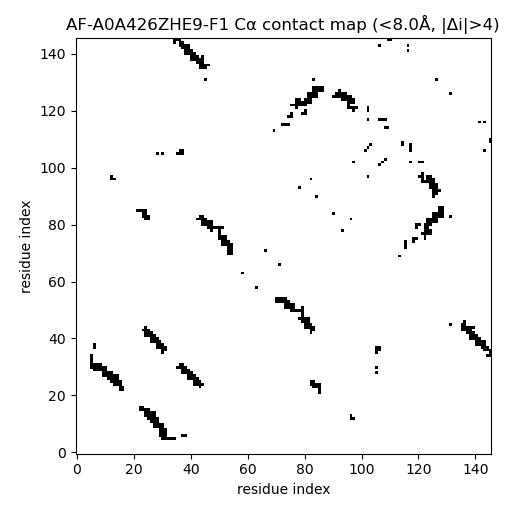 ? 15.179 -2.721 -14.839 1.00 53.53 87 GLY A N 1
ATOM 679 C CA . GLY A 1 87 ? 16.032 -3.455 -15.787 1.00 53.53 87 GLY A CA 1
ATOM 680 C C . GLY A 1 87 ? 16.127 -4.986 -15.703 1.00 53.53 87 GLY A C 1
ATOM 681 O O . GLY A 1 87 ? 17.122 -5.534 -16.175 1.00 53.53 87 GLY A O 1
ATOM 682 N N . GLY A 1 88 ? 15.147 -5.702 -15.148 1.00 42.94 88 GLY A N 1
ATOM 683 C CA . GLY A 1 88 ? 15.166 -7.169 -15.105 1.00 42.94 88 GLY A CA 1
ATOM 684 C C . GLY A 1 88 ? 13.859 -7.801 -15.569 1.00 42.94 88 GLY A C 1
ATOM 685 O O . GLY A 1 88 ? 12.807 -7.482 -15.026 1.00 42.94 88 GLY A O 1
ATOM 686 N N . ASP A 1 89 ? 13.958 -8.761 -16.493 1.00 45.03 89 ASP A N 1
ATOM 687 C CA . ASP A 1 89 ? 12.917 -9.637 -17.083 1.00 45.03 89 ASP A CA 1
ATOM 688 C C . ASP A 1 89 ? 12.047 -10.444 -16.073 1.00 45.03 89 ASP A C 1
ATOM 690 O O . ASP A 1 89 ? 11.397 -11.426 -16.427 1.00 45.03 89 ASP A O 1
ATOM 694 N N . GLY A 1 90 ? 12.054 -10.098 -14.783 1.00 45.06 90 GLY A N 1
ATOM 695 C CA . GLY A 1 90 ? 11.571 -10.948 -13.690 1.00 45.06 90 GLY A CA 1
ATOM 696 C C . GLY A 1 90 ? 10.206 -10.601 -13.093 1.00 45.06 90 GLY A C 1
ATOM 697 O O . GLY A 1 90 ? 9.747 -11.327 -12.215 1.00 45.06 90 GLY A O 1
ATOM 698 N N . GLY A 1 91 ? 9.555 -9.524 -13.524 1.00 47.31 91 GLY A N 1
ATOM 699 C CA . GLY A 1 91 ? 8.207 -9.175 -13.077 1.00 47.31 91 GLY A CA 1
ATOM 700 C C . GLY A 1 91 ? 7.544 -8.342 -14.152 1.00 47.31 91 GLY A C 1
ATOM 701 O O . GLY A 1 91 ? 7.979 -7.223 -14.398 1.00 47.31 91 GLY A O 1
ATOM 702 N N . GLY A 1 92 ? 6.557 -8.918 -14.839 1.00 52.34 92 GLY A N 1
ATOM 703 C CA . GLY A 1 92 ? 5.900 -8.247 -15.954 1.00 52.34 92 GLY A CA 1
ATOM 704 C C . GLY A 1 92 ? 5.360 -6.891 -15.513 1.00 52.34 92 GLY A C 1
ATOM 705 O O . GLY A 1 92 ? 4.784 -6.781 -14.428 1.00 52.34 92 GLY A O 1
ATOM 706 N N . ASP A 1 93 ? 5.555 -5.871 -16.343 1.00 58.00 93 ASP A N 1
ATOM 707 C CA . ASP A 1 93 ? 4.960 -4.556 -16.131 1.00 58.00 93 ASP A CA 1
ATOM 708 C C . ASP A 1 93 ? 3.466 -4.708 -15.792 1.00 58.00 93 ASP A C 1
ATOM 710 O O . ASP A 1 93 ? 2.699 -5.342 -16.521 1.00 58.00 93 ASP A O 1
ATOM 714 N N . GLY A 1 94 ? 3.061 -4.201 -14.626 1.00 64.56 94 GLY A N 1
ATOM 715 C CA . GLY A 1 94 ? 1.689 -4.311 -14.138 1.00 64.56 94 GLY A CA 1
ATOM 716 C C . GLY A 1 94 ? 1.339 -5.579 -13.350 1.00 64.56 94 GLY A C 1
ATOM 717 O O . GLY A 1 94 ? 0.182 -5.712 -12.944 1.00 64.56 94 GLY A O 1
ATOM 718 N N . GLN A 1 95 ? 2.287 -6.476 -13.064 1.00 80.56 95 GLN A N 1
ATOM 719 C CA . GLN A 1 95 ? 2.062 -7.616 -12.170 1.00 80.56 95 GLN A CA 1
ATOM 720 C C . GLN A 1 95 ? 1.888 -7.153 -10.711 1.00 80.56 95 GLN A C 1
ATOM 722 O O . GLN A 1 95 ? 2.594 -6.260 -10.231 1.00 80.56 95 GLN A O 1
ATOM 727 N N . LYS A 1 96 ? 0.954 -7.786 -9.983 1.00 87.81 96 LYS A N 1
ATOM 728 C CA . LYS A 1 96 ? 0.812 -7.6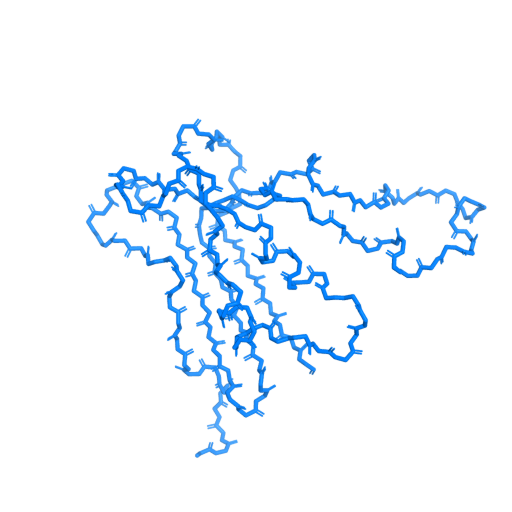02 -8.528 1.00 87.81 96 LYS A CA 1
ATOM 729 C C . LYS A 1 96 ? 2.142 -7.917 -7.835 1.00 87.81 96 LYS A C 1
ATOM 731 O O . LYS A 1 96 ? 2.772 -8.929 -8.132 1.00 87.81 96 LYS A O 1
ATOM 736 N N . ALA A 1 97 ? 2.544 -7.072 -6.890 1.00 87.75 97 ALA A N 1
ATOM 737 C CA . ALA A 1 97 ? 3.784 -7.258 -6.139 1.00 87.75 97 ALA A CA 1
ATOM 738 C C . ALA A 1 97 ? 3.718 -8.458 -5.177 1.00 87.75 97 ALA A C 1
ATOM 740 O O . ALA A 1 97 ? 4.749 -9.022 -4.823 1.00 87.75 97 ALA A O 1
ATOM 741 N N . MET A 1 98 ? 2.513 -8.836 -4.746 1.00 87.88 98 MET A N 1
ATOM 742 C CA . MET A 1 98 ? 2.250 -9.940 -3.824 1.00 87.88 98 MET A CA 1
ATOM 743 C C . MET A 1 98 ? 1.134 -10.815 -4.382 1.00 87.88 98 MET A C 1
ATOM 745 O O . MET A 1 98 ? 0.152 -10.306 -4.927 1.00 87.88 98 MET A O 1
ATOM 749 N N . ASP A 1 99 ? 1.279 -12.126 -4.224 1.00 87.19 99 ASP A N 1
ATOM 750 C CA . ASP A 1 99 ? 0.202 -13.072 -4.492 1.00 87.19 99 ASP A CA 1
ATOM 751 C C . ASP A 1 99 ? -0.718 -13.247 -3.270 1.00 87.19 99 ASP A C 1
ATOM 753 O O . ASP A 1 99 ? -0.422 -12.817 -2.150 1.00 87.19 99 ASP A O 1
ATOM 757 N N . GLU A 1 100 ? -1.864 -13.885 -3.496 1.00 87.25 100 GLU A N 1
ATOM 758 C CA . GLU A 1 100 ? -2.866 -14.144 -2.461 1.00 87.25 100 GLU A CA 1
ATOM 759 C C . GLU A 1 100 ? -2.332 -15.040 -1.331 1.00 87.25 100 GLU A C 1
ATOM 761 O O . GLU A 1 100 ? -2.663 -14.830 -0.166 1.00 87.25 100 GLU A O 1
ATOM 766 N N . GLY A 1 101 ? -1.447 -15.993 -1.642 1.00 87.69 101 GLY A N 1
ATOM 767 C CA . GLY A 1 101 ? -0.851 -16.888 -0.649 1.00 87.69 101 GLY A CA 1
ATOM 768 C C . GLY A 1 101 ? 0.089 -16.161 0.314 1.00 87.69 101 GLY A C 1
ATOM 769 O O . GLY A 1 101 ? 0.117 -16.465 1.509 1.00 87.69 101 GLY A O 1
ATOM 770 N N . PHE A 1 102 ? 0.834 -15.170 -0.179 1.00 88.06 102 PHE A N 1
ATOM 771 C CA . PHE A 1 102 ? 1.637 -14.276 0.644 1.00 88.06 102 PHE A CA 1
ATOM 772 C C . PHE A 1 102 ? 0.748 -13.454 1.579 1.00 88.06 102 PHE A C 1
ATOM 774 O O . PHE A 1 102 ? 1.005 -13.416 2.786 1.00 88.06 102 PHE A O 1
ATOM 781 N N . LEU A 1 103 ? -0.299 -12.825 1.033 1.00 88.00 103 LEU A N 1
ATOM 782 C CA . LEU A 1 103 ? -1.227 -12.003 1.809 1.00 88.00 103 LEU A CA 1
ATOM 783 C C . LEU A 1 103 ? -1.903 -12.829 2.901 1.00 88.00 103 LEU A C 1
ATOM 785 O O . LEU A 1 103 ? -1.919 -12.409 4.049 1.00 88.00 103 LEU A O 1
ATOM 789 N N . GLU A 1 104 ? -2.368 -14.037 2.597 1.00 86.81 104 GLU A N 1
ATOM 790 C CA . GLU A 1 104 ? -3.038 -14.873 3.593 1.00 86.81 104 GLU A CA 1
ATOM 791 C C . GLU A 1 104 ? -2.117 -15.309 4.731 1.00 86.81 104 GLU A C 1
ATOM 793 O O . GLU A 1 104 ? -2.522 -15.391 5.890 1.00 86.81 104 GLU A O 1
ATOM 798 N N . LYS A 1 105 ? -0.845 -15.539 4.415 1.00 85.50 105 LYS A N 1
ATOM 799 C CA . LYS A 1 105 ? 0.132 -16.019 5.386 1.00 85.50 105 LYS A CA 1
ATOM 800 C C . LYS A 1 105 ? 0.719 -14.918 6.264 1.00 85.50 105 LYS A C 1
ATOM 802 O O . LYS A 1 105 ? 1.020 -15.176 7.428 1.00 85.50 105 LYS A O 1
ATOM 807 N N . TYR A 1 106 ? 0.953 -13.735 5.702 1.00 82.31 106 TYR A N 1
ATOM 808 C CA . TYR A 1 106 ? 1.718 -12.672 6.361 1.00 82.31 106 TYR A CA 1
ATOM 809 C C . TYR A 1 106 ? 0.896 -11.415 6.641 1.00 82.31 106 TYR A C 1
ATOM 811 O O . TYR A 1 106 ? 1.294 -10.610 7.481 1.00 82.31 106 TYR A O 1
ATOM 819 N N . VAL A 1 107 ? -0.256 -11.261 5.995 1.00 80.94 107 VAL A N 1
ATOM 820 C CA . VAL A 1 107 ? -1.219 -10.179 6.226 1.00 80.94 107 VAL A CA 1
ATOM 821 C C . VAL A 1 107 ? -2.644 -10.765 6.314 1.00 80.94 107 VAL A C 1
ATOM 823 O O . VAL A 1 107 ? -3.508 -10.399 5.507 1.00 80.94 107 VAL A O 1
ATOM 826 N N . PRO A 1 108 ? -2.909 -11.740 7.217 1.00 73.44 108 PRO A N 1
ATOM 827 C CA . PRO A 1 108 ? -4.215 -12.396 7.274 1.00 73.44 108 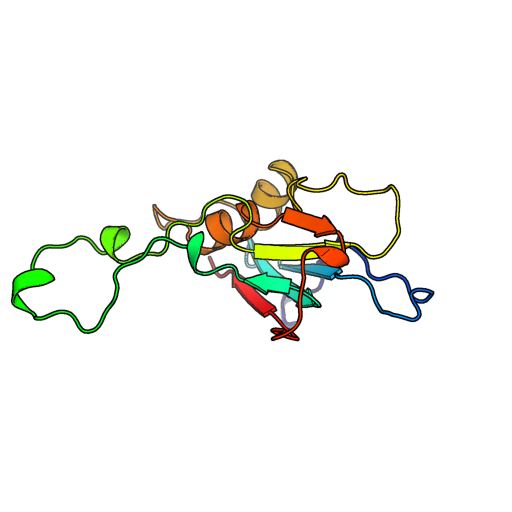PRO A CA 1
ATOM 828 C C . PRO A 1 108 ? -5.348 -11.392 7.489 1.00 73.44 108 PRO A C 1
ATOM 830 O O . PRO A 1 108 ? -5.142 -10.327 8.064 1.00 73.44 108 PRO A O 1
ATOM 833 N N . HIS A 1 109 ? -6.564 -11.742 7.077 1.00 73.06 109 HIS A N 1
ATOM 834 C CA . HIS A 1 109 ? -7.738 -10.966 7.465 1.00 73.06 109 HIS A CA 1
ATOM 835 C C . HIS A 1 109 ? -7.877 -10.991 9.004 1.00 73.06 109 HIS A C 1
ATOM 837 O O . HIS A 1 109 ? -8.114 -12.039 9.599 1.00 73.06 109 HIS A O 1
ATOM 843 N N . GLY A 1 110 ? -7.677 -9.850 9.667 1.00 64.81 110 GLY A N 1
ATOM 844 C CA . GLY A 1 110 ? -7.985 -9.647 11.089 1.00 64.81 110 GLY A CA 1
ATOM 845 C C . GLY A 1 110 ? -9.476 -9.457 11.400 1.00 64.81 110 GLY A C 1
ATOM 846 O O . GLY A 1 110 ? -10.343 -9.660 10.553 1.00 64.81 110 GLY A O 1
ATOM 847 N N . ALA A 1 111 ? -9.772 -9.041 12.636 1.00 52.44 111 ALA A N 1
ATOM 848 C CA . ALA A 1 111 ? -11.137 -8.955 13.173 1.00 52.44 111 ALA A CA 1
ATOM 849 C C . ALA A 1 111 ? -11.977 -7.768 12.650 1.00 52.44 111 ALA A C 1
ATOM 851 O O . ALA A 1 111 ? -13.201 -7.787 12.774 1.00 52.44 111 ALA A O 1
ATOM 852 N N . VAL A 1 112 ? -11.343 -6.742 12.073 1.00 54.00 112 VAL A N 1
ATOM 853 C CA . VAL A 1 112 ? -12.034 -5.592 11.464 1.00 54.00 112 VAL A CA 1
ATOM 854 C C . VAL A 1 112 ? -12.552 -5.993 10.081 1.00 54.00 112 VAL A C 1
ATOM 856 O O . VAL A 1 112 ? -11.812 -6.552 9.282 1.00 54.00 112 VAL A O 1
ATOM 859 N N . GLN A 1 113 ? -13.824 -5.724 9.782 1.00 53.19 113 GLN A N 1
ATOM 860 C CA . GLN A 1 113 ? -14.474 -6.148 8.528 1.00 53.19 113 GLN A CA 1
ATOM 861 C C . GLN A 1 113 ? -13.791 -5.569 7.267 1.00 53.19 113 GLN A C 1
ATOM 863 O O . GLN A 1 113 ? -13.818 -6.200 6.213 1.00 53.19 113 GLN A O 1
ATOM 868 N N . TYR A 1 114 ? -13.122 -4.414 7.384 1.00 59.06 114 TYR A N 1
ATOM 869 C CA . TYR A 1 114 ? -12.348 -3.773 6.317 1.00 59.06 114 TYR A CA 1
ATOM 870 C C . TYR A 1 114 ? -10.866 -3.637 6.691 1.00 59.06 114 TYR A C 1
ATOM 872 O O . TYR A 1 114 ? -10.483 -2.827 7.532 1.00 59.06 114 TYR A O 1
ATOM 880 N N . HIS A 1 115 ? -10.005 -4.404 6.016 1.00 66.50 115 HIS A N 1
ATOM 881 C CA . HIS A 1 115 ? -8.547 -4.325 6.173 1.00 66.50 115 HIS A CA 1
ATOM 882 C C . HIS A 1 115 ? -7.945 -3.371 5.153 1.00 66.50 115 HIS A C 1
ATOM 884 O O . HIS A 1 115 ? -7.393 -3.811 4.143 1.00 66.50 115 HIS A O 1
ATOM 890 N N . THR A 1 116 ? -8.012 -2.067 5.417 1.00 75.62 116 THR A N 1
ATOM 891 C CA . THR A 1 116 ? -7.411 -1.042 4.542 1.00 75.62 116 THR A CA 1
ATOM 892 C C . THR A 1 116 ? -5.940 -1.336 4.246 1.00 75.62 116 THR A C 1
ATOM 894 O O . THR A 1 116 ? -5.505 -1.183 3.112 1.00 75.62 116 THR A O 1
ATOM 897 N N . MET A 1 117 ? -5.189 -1.872 5.213 1.00 80.75 117 MET A N 1
ATOM 898 C CA . MET A 1 117 ? -3.785 -2.257 5.021 1.00 80.75 117 MET A CA 1
ATOM 899 C C . MET A 1 117 ? -3.590 -3.489 4.134 1.00 80.75 117 MET A C 1
ATOM 901 O O . MET A 1 117 ? -2.672 -3.498 3.317 1.00 80.75 117 MET A O 1
ATOM 905 N N . ARG A 1 118 ? -4.459 -4.505 4.216 1.00 86.19 118 ARG A N 1
ATOM 906 C CA . ARG A 1 118 ? -4.388 -5.650 3.291 1.00 86.19 118 ARG A CA 1
ATOM 907 C C . ARG A 1 118 ? -4.750 -5.217 1.873 1.00 86.19 118 ARG A C 1
ATOM 909 O O . ARG A 1 118 ? -4.024 -5.553 0.945 1.00 86.19 118 ARG A O 1
ATOM 916 N N . ALA A 1 119 ? -5.815 -4.429 1.720 1.00 87.62 119 ALA A N 1
ATOM 917 C CA . ALA A 1 119 ? -6.231 -3.877 0.430 1.00 87.62 119 ALA A CA 1
ATOM 918 C C . ALA A 1 119 ? -5.153 -2.962 -0.176 1.00 87.62 119 ALA A C 1
ATOM 920 O O . ALA A 1 119 ? -4.897 -3.005 -1.377 1.00 87.62 119 ALA A O 1
ATOM 921 N N . LEU A 1 120 ? -4.463 -2.184 0.662 1.00 89.88 120 LEU A N 1
ATOM 922 C CA . LEU A 1 120 ? -3.298 -1.406 0.261 1.00 89.88 120 LEU A CA 1
ATOM 923 C C . LEU A 1 120 ? -2.209 -2.315 -0.307 1.00 89.88 120 LEU A C 1
ATOM 925 O O . LEU A 1 120 ? -1.739 -2.080 -1.419 1.00 89.88 120 LEU A O 1
ATOM 929 N N . MET A 1 121 ? -1.805 -3.350 0.433 1.00 89.19 121 MET A N 1
ATOM 930 C CA . MET A 1 121 ? -0.746 -4.266 -0.002 1.00 89.19 121 MET A CA 1
ATOM 931 C C . MET A 1 121 ? -1.141 -5.039 -1.265 1.00 89.19 121 MET A C 1
ATOM 933 O O . MET A 1 121 ? -0.316 -5.218 -2.155 1.00 89.19 121 MET A O 1
ATOM 937 N N . GLU A 1 122 ? -2.413 -5.412 -1.399 1.00 90.31 122 GLU A N 1
ATOM 938 C CA . GLU A 1 122 ? -2.949 -6.030 -2.612 1.00 90.31 122 GLU A CA 1
ATOM 939 C C . GLU A 1 122 ? -2.924 -5.084 -3.825 1.00 90.31 122 GLU A C 1
ATOM 941 O O . GLU A 1 122 ? -2.726 -5.523 -4.960 1.00 90.31 122 GLU A O 1
ATOM 946 N N . SER A 1 123 ? -3.096 -3.780 -3.599 1.00 91.94 123 SER A N 1
ATOM 947 C CA . SER A 1 123 ? -3.039 -2.778 -4.665 1.00 91.94 123 SER A CA 1
ATOM 948 C C . SER A 1 123 ? -1.628 -2.554 -5.220 1.00 91.94 123 SER A C 1
ATOM 950 O O . SER A 1 123 ? -1.487 -1.938 -6.280 1.00 91.94 123 SER A O 1
ATOM 952 N N . MET A 1 124 ? -0.590 -3.037 -4.526 1.00 91.44 124 MET A N 1
ATOM 953 C CA . MET A 1 124 ? 0.798 -2.854 -4.935 1.00 91.44 124 MET A CA 1
ATOM 954 C C . MET A 1 124 ? 1.098 -3.606 -6.227 1.00 91.44 124 MET A C 1
ATOM 956 O O . MET A 1 124 ? 0.867 -4.812 -6.337 1.00 91.44 124 MET A O 1
ATOM 960 N N . ARG A 1 125 ? 1.693 -2.907 -7.193 1.00 90.75 125 ARG A N 1
ATOM 961 C CA . ARG A 1 125 ? 2.184 -3.510 -8.435 1.00 90.75 125 ARG A CA 1
ATOM 962 C C . ARG A 1 125 ? 3.625 -3.117 -8.718 1.00 90.75 125 ARG A C 1
ATOM 964 O O . ARG A 1 125 ? 4.090 -2.075 -8.259 1.00 90.75 125 ARG A O 1
ATOM 971 N N . VAL A 1 126 ? 4.309 -3.938 -9.495 1.00 87.88 126 VAL A N 1
ATOM 972 C CA . VAL A 1 126 ? 5.645 -3.628 -10.007 1.00 87.88 126 VAL A CA 1
ATOM 973 C C . VAL A 1 126 ? 5.498 -2.886 -11.337 1.00 87.88 126 VAL A C 1
ATOM 975 O O . VAL A 1 126 ? 4.636 -3.242 -12.144 1.00 87.88 126 VAL A O 1
ATOM 978 N N . VAL A 1 127 ? 6.273 -1.819 -11.534 1.00 85.25 127 VAL A N 1
ATOM 979 C CA . VAL A 1 127 ? 6.228 -0.982 -12.745 1.00 85.25 127 VAL A CA 1
ATOM 980 C C . VAL A 1 127 ? 7.628 -0.688 -13.263 1.00 85.25 127 VAL A C 1
ATOM 982 O O . VAL A 1 127 ? 8.571 -0.592 -12.475 1.00 85.25 127 VAL A O 1
ATOM 985 N N . GLY A 1 128 ? 7.742 -0.493 -14.577 1.00 78.38 128 GLY A N 1
ATOM 986 C CA . GLY A 1 128 ? 8.985 -0.062 -15.216 1.00 78.38 128 GLY A CA 1
ATOM 987 C C . GLY A 1 128 ? 9.486 1.284 -14.686 1.00 78.38 128 GLY A C 1
ATOM 988 O O . GLY A 1 128 ? 8.699 2.160 -14.310 1.00 78.38 128 GLY A O 1
ATOM 989 N N . HIS A 1 129 ? 10.808 1.442 -14.662 1.00 74.31 129 HIS A N 1
ATOM 990 C CA . HIS A 1 129 ? 11.490 2.621 -14.128 1.00 74.31 129 HIS A CA 1
ATOM 991 C C . HIS A 1 129 ? 11.010 3.932 -14.776 1.00 74.31 129 HIS A C 1
ATOM 993 O O . HIS A 1 129 ? 10.826 4.944 -14.102 1.00 74.31 129 HIS A O 1
ATOM 999 N N . GLU A 1 130 ? 10.715 3.904 -16.076 1.00 71.12 130 GLU A N 1
ATOM 1000 C CA . GLU A 1 130 ? 10.215 5.042 -16.849 1.00 71.12 130 GLU A CA 1
ATOM 1001 C C . GLU A 1 130 ? 8.826 5.545 -16.419 1.00 71.12 130 GLU A C 1
ATOM 1003 O O . GLU A 1 130 ? 8.456 6.674 -16.735 1.00 71.12 130 GLU A O 1
ATOM 1008 N N . GLN A 1 131 ? 8.050 4.741 -15.682 1.00 69.94 131 GLN A N 1
ATOM 1009 C CA . GLN A 1 131 ? 6.717 5.122 -15.195 1.00 69.94 131 GLN A CA 1
ATOM 1010 C C . GLN A 1 131 ? 6.769 5.882 -13.856 1.00 69.94 131 GLN A C 1
ATOM 1012 O O . GLN A 1 131 ? 5.756 6.423 -13.393 1.00 69.94 131 GLN A O 1
ATOM 1017 N N . LEU A 1 132 ? 7.939 5.947 -13.217 1.00 70.19 132 LEU A N 1
ATOM 1018 C CA . LEU A 1 132 ? 8.139 6.545 -11.899 1.00 70.19 132 LEU A CA 1
ATOM 1019 C C . LEU A 1 132 ? 8.924 7.859 -11.990 1.00 70.19 132 LEU A C 1
ATOM 1021 O O . LEU A 1 132 ? 10.041 7.974 -11.493 1.00 70.19 132 LEU A O 1
ATOM 1025 N N . ASP A 1 133 ? 8.310 8.879 -12.593 1.00 62.38 133 ASP A N 1
ATOM 1026 C CA . ASP A 1 133 ? 8.895 10.224 -12.637 1.00 62.38 133 ASP A CA 1
ATOM 1027 C C . ASP A 1 133 ? 8.834 10.925 -11.257 1.00 62.38 133 ASP A C 1
ATOM 1029 O O . ASP A 1 133 ? 7.891 10.759 -10.474 1.00 62.38 133 ASP A O 1
ATOM 1033 N N . CYS A 1 134 ? 9.903 11.640 -10.904 1.00 60.44 134 CYS A N 1
ATOM 1034 C CA . CYS A 1 134 ? 10.364 11.802 -9.522 1.00 60.44 134 CYS A CA 1
ATOM 1035 C C . CYS A 1 134 ? 9.736 12.964 -8.723 1.00 60.44 134 CYS A C 1
ATOM 1037 O O . CYS A 1 134 ? 10.141 14.116 -8.857 1.00 60.44 134 CYS A O 1
ATOM 1039 N N . THR A 1 135 ? 8.918 12.620 -7.720 1.00 51.78 135 THR A N 1
ATOM 1040 C CA . THR A 1 135 ? 8.762 13.363 -6.436 1.00 51.78 135 THR A CA 1
ATOM 1041 C C . THR A 1 135 ? 8.836 12.451 -5.186 1.00 51.78 135 THR A C 1
ATOM 1043 O O . THR A 1 135 ? 8.478 12.850 -4.085 1.00 51.78 135 THR A O 1
ATOM 1046 N N . GLN A 1 136 ? 9.358 11.228 -5.373 1.00 54.28 136 GLN A N 1
ATOM 1047 C CA . GLN A 1 136 ? 9.722 10.151 -4.424 1.00 54.28 136 GLN A CA 1
ATOM 1048 C C . GLN A 1 136 ? 9.348 10.263 -2.927 1.00 54.28 136 GLN A C 1
ATOM 1050 O O . GLN A 1 136 ? 9.958 11.007 -2.157 1.00 54.28 136 GLN A O 1
ATOM 1055 N N . VAL A 1 137 ? 8.541 9.296 -2.470 1.00 52.66 137 VAL A N 1
ATOM 1056 C CA . VAL A 1 137 ? 8.590 8.774 -1.093 1.00 52.66 137 VAL A CA 1
ATOM 1057 C C . VAL A 1 137 ? 9.750 7.774 -1.014 1.00 52.66 137 VAL A C 1
ATOM 1059 O O . VAL A 1 137 ? 9.749 6.739 -1.678 1.00 52.66 137 VAL A O 1
ATOM 1062 N N . ARG A 1 138 ? 10.788 8.093 -0.232 1.00 52.78 138 ARG A N 1
ATOM 1063 C CA . ARG A 1 138 ? 12.013 7.269 -0.159 1.00 52.78 138 ARG A CA 1
ATOM 1064 C C . ARG A 1 138 ? 11.842 5.993 0.668 1.00 52.78 138 ARG A C 1
ATOM 1066 O O . ARG A 1 138 ? 12.541 5.018 0.411 1.00 52.78 138 ARG A O 1
ATOM 1073 N N . TYR A 1 139 ? 10.917 6.008 1.624 1.00 53.72 139 TYR A N 1
ATOM 1074 C CA . TYR A 1 139 ? 10.665 4.915 2.556 1.00 53.72 139 TYR A CA 1
ATOM 1075 C C . TYR A 1 139 ? 9.186 4.866 2.910 1.00 53.72 139 TYR A C 1
ATOM 1077 O O . TYR A 1 139 ? 8.597 5.891 3.251 1.00 53.72 139 TYR A O 1
ATOM 1085 N N . LEU A 1 140 ? 8.610 3.672 2.853 1.00 64.56 140 LEU A N 1
ATOM 1086 C CA . LEU A 1 140 ? 7.241 3.410 3.264 1.00 64.56 140 LEU A CA 1
ATOM 1087 C C . LEU A 1 140 ? 7.276 2.244 4.251 1.00 64.56 140 LEU A C 1
ATOM 1089 O O . LEU A 1 140 ? 7.791 1.174 3.923 1.00 64.56 140 LEU A O 1
ATOM 1093 N N . ALA A 1 141 ? 6.778 2.475 5.461 1.00 63.62 141 ALA A N 1
ATOM 1094 C CA . ALA A 1 141 ? 6.712 1.478 6.518 1.00 63.62 141 ALA A CA 1
ATOM 1095 C C . ALA A 1 141 ? 5.251 1.263 6.911 1.00 63.62 141 ALA A C 1
ATOM 1097 O O . ALA A 1 141 ? 4.531 2.216 7.204 1.00 63.62 141 ALA A O 1
ATOM 1098 N N . PHE A 1 142 ? 4.834 0.003 6.928 1.00 70.62 142 PHE A N 1
ATOM 1099 C CA . PHE A 1 142 ? 3.522 -0.435 7.369 1.00 70.62 142 PHE A CA 1
ATOM 1100 C C . PHE A 1 142 ? 3.686 -1.325 8.585 1.00 70.62 142 PHE A C 1
ATOM 1102 O O . PHE A 1 142 ? 4.409 -2.322 8.558 1.00 70.62 142 PHE A O 1
ATOM 1109 N N . MET A 1 143 ? 2.982 -0.980 9.651 1.00 60.12 143 MET A N 1
ATOM 1110 C CA . MET A 1 143 ? 2.864 -1.835 10.817 1.00 60.12 143 MET A CA 1
ATOM 1111 C C . MET A 1 143 ? 1.475 -2.460 10.798 1.00 60.12 143 MET A C 1
ATOM 1113 O O . MET A 1 143 ? 0.476 -1.751 10.876 1.00 60.12 143 MET A O 1
ATOM 1117 N N . TYR A 1 144 ? 1.418 -3.782 10.676 1.00 61.59 144 TYR A N 1
ATOM 1118 C CA . TYR A 1 144 ? 0.173 -4.533 10.722 1.00 61.59 144 TYR A CA 1
ATOM 1119 C C . TYR A 1 144 ? 0.036 -5.161 12.104 1.00 61.59 144 TYR A C 1
ATOM 1121 O O . TYR A 1 144 ? 0.797 -6.066 12.434 1.00 61.59 144 TYR A O 1
ATOM 1129 N N . LEU A 1 145 ? -0.897 -4.682 12.923 1.00 54.53 145 LEU A N 1
ATOM 1130 C CA . LEU A 1 145 ? -1.210 -5.242 14.241 1.00 54.53 145 LEU A CA 1
ATOM 1131 C C . LEU A 1 145 ? -2.572 -5.942 14.174 1.00 54.53 145 LEU A C 1
ATOM 1133 O O . LEU A 1 145 ? -3.493 -5.414 13.554 1.00 54.53 145 LEU A O 1
ATOM 1137 N N . PHE A 1 146 ? -2.667 -7.122 14.791 1.00 51.94 146 PHE A N 1
ATOM 1138 C CA . PHE A 1 146 ? -3.931 -7.821 15.043 1.00 51.94 146 PHE A CA 1
ATOM 1139 C C . PHE A 1 146 ? -4.529 -7.388 16.377 1.00 51.94 146 PHE A C 1
ATOM 1141 O O . PHE A 1 146 ? -3.731 -7.176 17.321 1.00 51.94 146 PHE A O 1
#

Solvent-accessible surface area (backbone atoms only — not comparable to full-atom values): 8645 Å² total; per-residue (Å²): 135,96,77,72,91,55,52,75,48,75,45,70,71,36,65,66,57,97,81,43,92,84,57,44,22,27,29,35,34,22,37,11,82,91,67,70,23,23,42,34,40,34,32,47,41,43,75,37,67,94,34,48,49,54,60,89,69,93,68,58,69,85,79,55,66,87,65,55,72,77,66,55,44,63,45,55,34,82,49,21,27,32,32,33,42,61,93,61,101,81,64,59,76,71,37,61,57,57,57,70,68,55,38,57,72,56,49,50,90,61,92,58,96,71,54,52,67,49,45,44,55,60,9,22,17,32,33,50,51,88,78,62,77,87,84,72,50,69,68,50,78,47,81,48,81,112